Protein AF-A0A955SNY2-F1 (afdb_monomer_lite)

pLDDT: mean 82.23, std 7.43, range [51.84, 90.69]

Structure (mmCIF, N/CA/C/O backbone):
data_AF-A0A955SNY2-F1
#
_entry.id   AF-A0A955SNY2-F1
#
loop_
_atom_site.group_PDB
_atom_site.id
_atom_site.type_symbol
_atom_site.label_atom_id
_atom_site.label_alt_id
_atom_site.label_comp_id
_atom_site.label_asym_id
_atom_site.label_entity_id
_atom_site.label_seq_id
_atom_site.pdbx_PDB_ins_code
_atom_site.Cartn_x
_atom_site.Cartn_y
_atom_site.Cartn_z
_atom_site.occupancy
_atom_site.B_iso_or_equiv
_atom_site.auth_seq_id
_atom_site.auth_comp_id
_atom_site.auth_asym_id
_atom_site.auth_atom_id
_atom_site.pdbx_PDB_model_num
ATOM 1 N N . MET A 1 1 ? -8.411 10.183 -14.499 1.00 56.84 1 MET A N 1
ATOM 2 C CA . MET A 1 1 ? -6.983 9.997 -14.828 1.00 56.84 1 MET A CA 1
ATOM 3 C C . MET A 1 1 ? -6.244 9.990 -13.501 1.00 56.84 1 MET A C 1
ATOM 5 O O . MET A 1 1 ? -6.428 10.933 -12.744 1.00 56.84 1 MET A O 1
ATOM 9 N N . PHE A 1 2 ? -5.574 8.895 -13.143 1.00 73.19 2 PHE A N 1
ATOM 10 C CA . PHE A 1 2 ? -4.923 8.761 -11.836 1.00 73.19 2 PHE A CA 1
ATOM 11 C C . PHE A 1 2 ? -3.601 9.544 -11.855 1.00 73.19 2 PHE A C 1
ATOM 13 O O . PHE A 1 2 ? -2.683 9.145 -12.561 1.00 73.19 2 PHE A O 1
ATOM 20 N N . ASP A 1 3 ? -3.515 10.665 -11.138 1.00 78.50 3 ASP A N 1
ATOM 21 C CA . ASP A 1 3 ? -2.280 11.469 -11.029 1.00 78.50 3 ASP A CA 1
ATOM 22 C C . ASP A 1 3 ? -1.384 10.983 -9.880 1.00 78.50 3 ASP A C 1
ATOM 24 O O . ASP A 1 3 ? -0.155 11.081 -9.913 1.00 78.50 3 ASP A O 1
ATOM 28 N N . SER A 1 4 ? -2.018 10.414 -8.855 1.00 80.31 4 SER A N 1
ATOM 29 C CA . SER A 1 4 ? -1.380 9.986 -7.618 1.00 80.31 4 SER A CA 1
ATOM 30 C C . SER A 1 4 ? -1.019 8.503 -7.603 1.00 80.31 4 SER A C 1
ATOM 32 O O . SER A 1 4 ? -0.462 8.056 -6.609 1.00 80.31 4 SER A O 1
ATOM 34 N N . ILE A 1 5 ? -1.317 7.731 -8.652 1.00 84.19 5 ILE A N 1
ATOM 35 C CA . ILE A 1 5 ? -0.938 6.313 -8.745 1.00 84.19 5 ILE A CA 1
ATOM 36 C C . ILE A 1 5 ? 0.169 6.160 -9.771 1.00 84.19 5 ILE A C 1
ATOM 38 O O . ILE A 1 5 ? 0.004 6.508 -10.937 1.00 84.19 5 ILE A O 1
ATOM 42 N N . VAL A 1 6 ? 1.299 5.629 -9.317 1.00 83.69 6 VAL A N 1
ATOM 43 C CA . VAL A 1 6 ? 2.472 5.367 -10.143 1.00 83.69 6 VAL A CA 1
ATOM 44 C C . VAL A 1 6 ? 2.719 3.866 -10.159 1.00 83.69 6 VAL A C 1
ATOM 46 O O . VAL A 1 6 ? 2.707 3.199 -9.126 1.00 83.69 6 VAL A O 1
ATOM 49 N N . CYS A 1 7 ? 2.950 3.335 -11.353 1.00 78.94 7 CYS A N 1
ATOM 50 C CA . CYS A 1 7 ? 3.407 1.968 -11.555 1.00 78.94 7 CYS A CA 1
ATOM 51 C C . CYS A 1 7 ? 4.826 2.055 -12.105 1.00 78.94 7 CYS A C 1
ATOM 53 O O . CYS A 1 7 ? 5.015 2.338 -13.287 1.00 78.94 7 CYS A O 1
ATOM 55 N N . ASP A 1 8 ? 5.825 1.858 -11.250 1.00 76.94 8 ASP A N 1
ATOM 56 C CA . ASP A 1 8 ? 7.226 1.898 -11.664 1.00 76.94 8 ASP A CA 1
ATOM 57 C C . ASP A 1 8 ? 7.836 0.512 -11.493 1.00 76.94 8 ASP A C 1
ATOM 59 O O . ASP A 1 8 ? 7.838 -0.027 -10.393 1.00 76.94 8 ASP A O 1
ATOM 63 N N . ARG A 1 9 ? 8.376 -0.077 -12.566 1.00 71.31 9 ARG A N 1
ATOM 64 C CA . ARG A 1 9 ? 9.013 -1.408 -12.518 1.00 71.31 9 ARG A CA 1
ATOM 65 C C . ARG A 1 9 ? 10.167 -1.487 -11.518 1.00 71.31 9 ARG A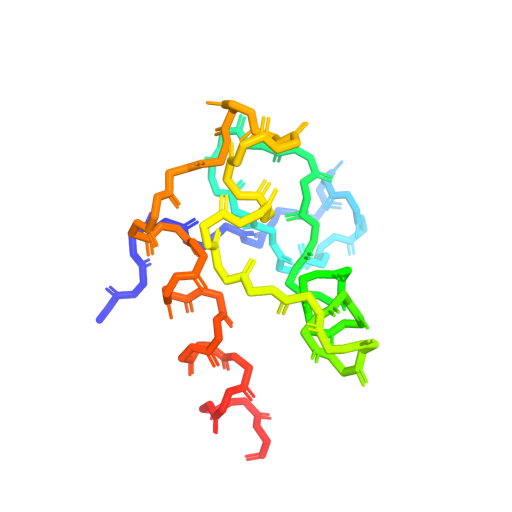 C 1
ATOM 67 O O . ARG A 1 9 ? 10.498 -2.575 -11.067 1.00 71.31 9 ARG A O 1
ATOM 74 N N . LYS A 1 10 ? 10.784 -0.352 -11.176 1.00 71.19 10 LYS A N 1
ATOM 75 C CA . LYS A 1 10 ? 11.875 -0.275 -10.196 1.00 71.19 10 LYS A CA 1
ATOM 76 C C . LYS A 1 10 ? 11.381 -0.198 -8.750 1.00 71.19 10 LYS A C 1
ATOM 78 O O . LYS A 1 10 ? 12.182 -0.370 -7.836 1.00 71.19 10 LYS A O 1
ATOM 83 N N . ILE A 1 11 ? 10.096 0.079 -8.528 1.00 66.06 11 ILE A N 1
ATOM 84 C CA . ILE A 1 11 ? 9.500 0.250 -7.201 1.00 66.06 11 ILE A CA 1
ATOM 85 C C . ILE A 1 11 ? 8.431 -0.824 -7.013 1.00 66.06 11 ILE A C 1
ATOM 87 O O . ILE A 1 11 ? 7.471 -0.893 -7.772 1.00 66.06 11 ILE A O 1
ATOM 91 N N . LEU A 1 12 ? 8.593 -1.669 -5.987 1.00 67.75 12 LEU A N 1
ATOM 92 C CA . LEU A 1 12 ? 7.672 -2.781 -5.711 1.00 67.75 12 LEU A CA 1
ATOM 93 C C . LEU A 1 12 ? 7.454 -3.692 -6.942 1.00 67.75 12 LEU A C 1
ATOM 95 O O . LEU A 1 12 ? 6.346 -4.158 -7.173 1.00 67.75 12 LEU A O 1
ATOM 99 N N . ASP A 1 13 ? 8.491 -3.922 -7.752 1.00 71.75 13 ASP A N 1
ATOM 100 C CA . ASP A 1 13 ? 8.439 -4.802 -8.936 1.00 71.75 13 ASP A CA 1
ATOM 101 C C . ASP A 1 13 ? 7.400 -4.385 -10.006 1.00 71.75 13 ASP A C 1
ATOM 103 O O . ASP A 1 13 ? 6.901 -5.199 -10.779 1.00 71.75 13 ASP A O 1
ATOM 107 N N . GLY A 1 14 ? 7.034 -3.098 -10.068 1.00 74.56 14 GLY A N 1
ATOM 108 C CA . GLY A 1 14 ? 5.980 -2.617 -10.970 1.00 74.56 14 GLY A CA 1
ATOM 109 C C . GLY A 1 14 ? 4.584 -2.630 -10.365 1.00 74.56 14 GLY A C 1
ATOM 110 O O . GLY A 1 14 ? 3.622 -2.317 -11.068 1.00 74.56 14 GLY A O 1
ATOM 111 N N . MET A 1 15 ? 4.451 -2.951 -9.075 1.00 80.00 15 MET A N 1
ATOM 112 C CA . MET A 1 15 ? 3.170 -2.851 -8.391 1.00 80.00 15 MET A CA 1
ATOM 113 C C . MET A 1 15 ? 2.698 -1.388 -8.310 1.00 80.00 15 MET A C 1
ATOM 115 O O . MET A 1 15 ? 3.494 -0.478 -8.037 1.00 80.00 15 MET A O 1
ATOM 119 N N . PRO A 1 16 ? 1.387 -1.152 -8.505 1.00 82.81 16 PRO A N 1
ATOM 120 C CA . PRO A 1 16 ? 0.797 0.171 -8.370 1.00 82.81 16 PRO A CA 1
ATOM 121 C C . PRO A 1 16 ? 0.960 0.661 -6.930 1.00 82.81 16 PRO A C 1
ATOM 123 O O . PRO A 1 16 ? 0.565 -0.021 -5.978 1.00 82.81 16 PRO A O 1
ATOM 126 N N . HIS A 1 17 ? 1.528 1.851 -6.772 1.00 86.81 17 HIS A N 1
ATOM 127 C CA . HIS A 1 17 ? 1.738 2.498 -5.482 1.00 86.81 17 HIS A CA 1
ATOM 128 C C . HIS A 1 17 ? 1.355 3.973 -5.540 1.00 86.81 17 HIS A C 1
ATOM 130 O O . HIS A 1 17 ? 1.256 4.573 -6.614 1.00 86.81 17 HIS A O 1
ATOM 136 N N . VAL A 1 18 ? 1.109 4.562 -4.371 1.00 86.50 18 VAL A N 1
ATOM 137 C CA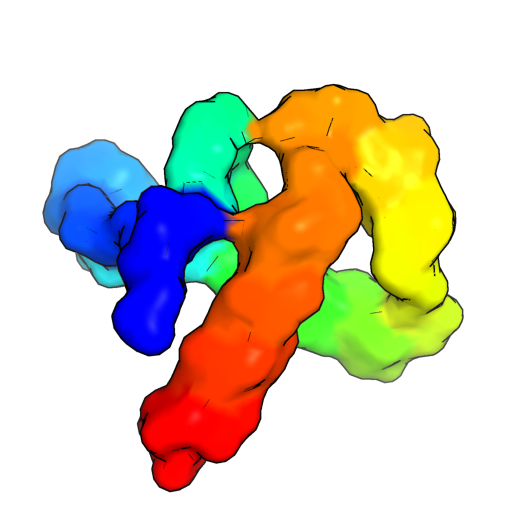 . VAL A 1 18 ? 0.777 5.985 -4.289 1.00 86.50 18 VAL A CA 1
ATOM 138 C C . VAL A 1 18 ? 2.047 6.818 -4.474 1.00 86.50 18 VAL A C 1
ATOM 140 O O . VAL A 1 18 ? 3.057 6.596 -3.807 1.00 86.50 18 VAL A O 1
ATOM 143 N N . LYS A 1 19 ? 1.995 7.784 -5.390 1.00 83.25 19 LYS A N 1
ATOM 144 C CA . LYS A 1 19 ? 3.077 8.701 -5.762 1.00 83.25 19 LYS A CA 1
ATOM 145 C C . LYS A 1 19 ? 3.662 9.374 -4.524 1.00 83.25 19 LYS A C 1
ATOM 147 O O . LYS A 1 19 ? 2.930 9.959 -3.733 1.00 83.25 19 LYS A O 1
ATOM 152 N N . GLY A 1 20 ? 4.983 9.305 -4.377 1.00 77.62 20 GLY A N 1
ATOM 153 C CA . GLY A 1 20 ? 5.685 9.875 -3.222 1.00 77.62 20 GLY A CA 1
ATOM 154 C C . GLY A 1 20 ? 5.695 8.981 -1.979 1.00 77.62 20 GLY A C 1
ATOM 155 O O . GLY A 1 20 ? 6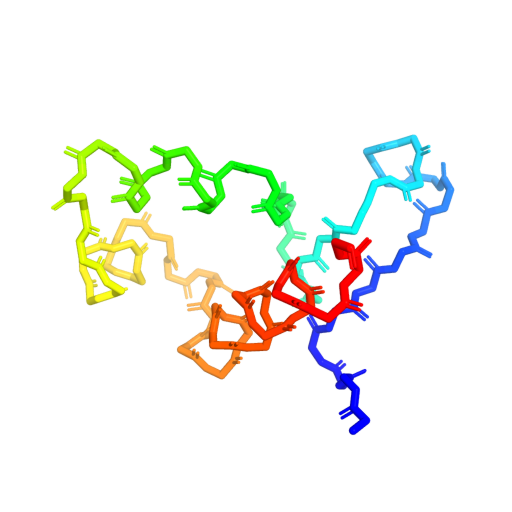.360 9.326 -1.010 1.00 77.62 20 GLY A O 1
ATOM 156 N N . THR A 1 21 ? 5.042 7.818 -2.025 1.00 80.94 21 THR A N 1
ATOM 157 C CA . THR A 1 21 ? 5.071 6.821 -0.948 1.00 80.94 21 THR A CA 1
ATOM 158 C C . THR A 1 21 ? 5.628 5.499 -1.455 1.00 80.94 21 THR A C 1
ATOM 160 O O . THR A 1 21 ? 5.614 5.210 -2.652 1.00 80.94 21 THR A O 1
ATOM 163 N N . ARG A 1 22 ? 6.074 4.645 -0.531 1.00 81.00 22 ARG A N 1
ATOM 164 C CA . ARG A 1 22 ? 6.347 3.225 -0.827 1.00 81.00 22 ARG A CA 1
ATOM 165 C C . ARG A 1 22 ? 5.160 2.322 -0.479 1.00 81.00 22 ARG A C 1
ATOM 167 O O . ARG A 1 22 ? 5.341 1.138 -0.201 1.00 81.00 22 ARG A O 1
ATOM 174 N N . ILE A 1 23 ? 3.947 2.874 -0.486 1.00 82.81 23 ILE A N 1
ATOM 175 C CA . ILE A 1 23 ? 2.725 2.169 -0.104 1.00 82.81 23 ILE A CA 1
ATOM 176 C C . ILE A 1 23 ? 2.001 1.698 -1.365 1.00 82.81 23 ILE A C 1
ATOM 178 O O . ILE A 1 23 ? 1.491 2.493 -2.158 1.00 82.81 23 ILE A O 1
ATOM 182 N N . GLY A 1 24 ? 1.963 0.379 -1.546 1.00 86.56 24 GLY A N 1
ATOM 183 C CA . GLY A 1 24 ? 1.246 -0.259 -2.645 1.00 86.56 24 GLY A CA 1
ATOM 184 C C . GLY A 1 24 ? -0.271 -0.206 -2.462 1.00 86.56 24 GLY A C 1
ATOM 185 O O . GLY A 1 24 ? -0.777 -0.309 -1.343 1.00 86.56 24 GLY A O 1
ATOM 186 N N . VAL A 1 25 ? -1.009 -0.142 -3.573 1.00 87.44 25 VAL A N 1
ATOM 187 C CA . VAL A 1 25 ? -2.485 -0.182 -3.585 1.00 87.44 25 VAL A CA 1
ATOM 188 C C . VAL A 1 25 ? -3.016 -1.430 -2.870 1.00 87.44 25 VAL A C 1
ATOM 190 O O . VAL A 1 25 ? -3.994 -1.355 -2.130 1.00 87.44 25 VAL A O 1
ATOM 193 N N . LYS A 1 26 ? -2.322 -2.568 -3.013 1.00 86.75 26 LYS A N 1
ATOM 194 C CA . LYS A 1 26 ? -2.651 -3.819 -2.315 1.00 86.75 26 LYS A CA 1
ATOM 195 C C . LYS A 1 26 ? -2.656 -3.663 -0.791 1.00 86.75 26 LYS A C 1
ATOM 197 O O . LYS A 1 26 ? -3.595 -4.115 -0.147 1.00 86.75 26 LYS A O 1
ATOM 202 N N . LEU A 1 27 ? -1.650 -2.995 -0.221 1.00 87.25 27 LEU A N 1
ATOM 203 C CA . LEU A 1 27 ? -1.566 -2.798 1.228 1.00 87.25 27 LEU A CA 1
ATOM 204 C C . LEU A 1 27 ? -2.729 -1.935 1.729 1.00 87.25 27 LEU A C 1
ATOM 206 O O . LEU A 1 27 ? -3.331 -2.251 2.750 1.00 87.25 27 LEU A O 1
ATOM 210 N N . LEU A 1 28 ? -3.076 -0.878 0.987 1.00 87.81 28 LEU A N 1
ATOM 211 C CA . LEU A 1 28 ? -4.221 -0.025 1.313 1.00 87.81 28 LEU A CA 1
ATOM 212 C C . LEU A 1 28 ? -5.528 -0.823 1.318 1.00 87.81 28 LEU A C 1
ATOM 214 O O . LEU A 1 28 ? -6.298 -0.719 2.268 1.00 87.81 28 LEU A O 1
ATOM 218 N N . LEU A 1 29 ? -5.755 -1.665 0.308 1.00 86.50 29 LEU A N 1
ATOM 219 C CA . LEU A 1 29 ? -6.916 -2.558 0.257 1.00 86.50 29 LEU A CA 1
ATOM 220 C C . LEU A 1 29 ? -6.944 -3.548 1.422 1.00 86.50 29 LEU A C 1
ATOM 222 O O . LEU A 1 29 ? -8.010 -3.783 1.984 1.00 86.50 29 LEU A O 1
ATOM 226 N N . GLU A 1 30 ? -5.800 -4.116 1.806 1.00 89.19 30 GLU A N 1
ATOM 227 C CA . GLU A 1 30 ? -5.716 -5.012 2.963 1.00 89.19 30 GLU A CA 1
ATOM 228 C C . GLU A 1 30 ? -6.063 -4.290 4.271 1.00 89.19 30 GLU A C 1
ATOM 230 O O . GLU A 1 30 ? -6.791 -4.841 5.095 1.00 89.19 30 GLU A O 1
ATOM 235 N N . LEU A 1 31 ? -5.585 -3.056 4.463 1.00 88.8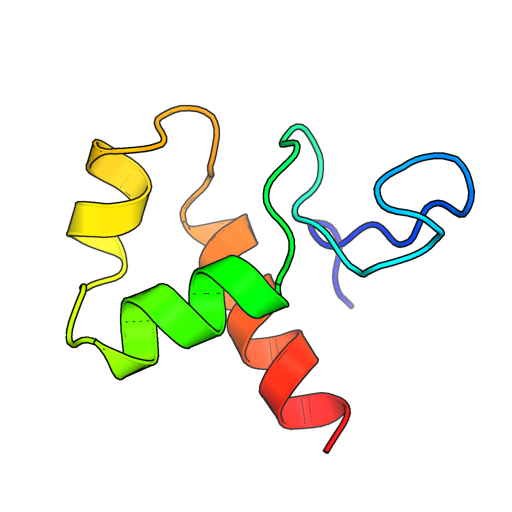8 31 LEU A N 1
ATOM 236 C CA . LEU A 1 31 ? -5.924 -2.239 5.633 1.00 88.88 31 LEU A CA 1
ATOM 237 C C . LEU A 1 31 ? -7.422 -1.915 5.668 1.00 88.88 31 LEU A C 1
ATOM 239 O O . LEU A 1 31 ? -8.072 -2.131 6.689 1.00 88.88 31 LEU A O 1
ATOM 243 N N . LEU A 1 32 ? -7.989 -1.490 4.537 1.00 86.94 32 LEU A N 1
ATOM 244 C CA . LEU A 1 32 ? -9.425 -1.229 4.410 1.00 86.94 32 LEU A CA 1
ATOM 245 C C . LEU A 1 32 ? -10.253 -2.496 4.666 1.00 86.94 32 LEU A C 1
ATOM 247 O O . LEU A 1 32 ? -11.265 -2.445 5.359 1.00 86.94 32 LEU A O 1
ATOM 251 N N . SER A 1 33 ? -9.792 -3.651 4.180 1.00 87.75 33 SER A N 1
ATOM 252 C CA . SER A 1 33 ? -10.441 -4.950 4.412 1.00 87.75 33 SER A CA 1
ATOM 253 C C . SER A 1 33 ? -10.397 -5.374 5.883 1.00 87.75 33 SER A C 1
ATOM 255 O O . SER A 1 33 ? -11.285 -6.086 6.343 1.00 87.75 33 SER A O 1
ATOM 257 N N . LYS A 1 34 ? -9.394 -4.916 6.644 1.00 90.69 34 LYS A N 1
ATOM 258 C CA . LYS A 1 34 ? -9.310 -5.097 8.103 1.00 90.69 34 LYS A CA 1
ATOM 259 C C . LYS A 1 34 ? -10.212 -4.132 8.885 1.00 90.69 34 LYS A C 1
ATOM 261 O O . LYS A 1 34 ? -10.264 -4.231 10.108 1.00 90.69 34 LYS A O 1
ATOM 266 N N . GLY A 1 35 ? -10.921 -3.227 8.208 1.00 88.75 35 GLY A N 1
ATOM 267 C CA . GLY A 1 35 ? -11.791 -2.229 8.828 1.00 88.75 35 GLY A CA 1
ATOM 268 C C . GLY A 1 35 ? -11.084 -0.925 9.201 1.00 88.75 35 GLY A C 1
ATOM 269 O O . GLY A 1 35 ? -11.668 -0.104 9.906 1.00 88.75 35 GLY A O 1
ATOM 270 N N . GLU A 1 36 ? -9.847 -0.704 8.743 1.00 88.88 36 GLU A N 1
ATOM 271 C CA . GLU A 1 36 ? -9.211 0.606 8.895 1.00 88.88 3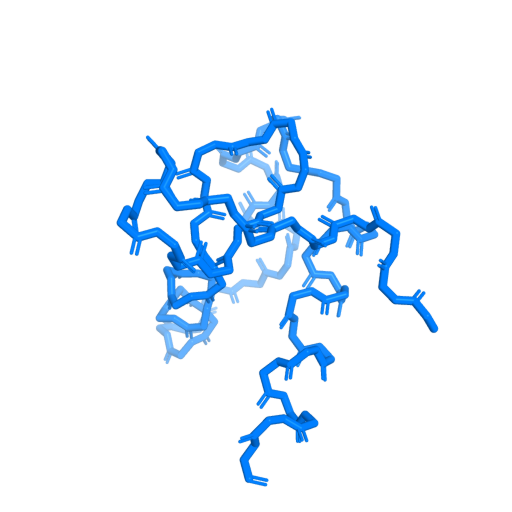6 GLU A CA 1
ATOM 272 C C . GLU A 1 36 ? -9.918 1.639 8.016 1.00 88.88 36 GLU A C 1
ATOM 274 O O . GLU A 1 36 ? -10.325 1.354 6.890 1.00 88.88 36 GLU A O 1
ATOM 279 N N . THR A 1 37 ? -10.039 2.865 8.520 1.00 87.75 37 THR A N 1
ATOM 280 C CA . THR A 1 37 ? -10.614 3.974 7.754 1.00 87.75 37 THR A CA 1
ATOM 281 C C . THR A 1 37 ? -9.525 4.771 7.045 1.00 87.75 37 THR A C 1
ATOM 283 O O . THR A 1 37 ? -8.371 4.789 7.472 1.00 87.75 37 THR A O 1
ATOM 286 N N . ALA A 1 38 ? -9.901 5.480 5.978 1.00 84.44 38 ALA A N 1
ATOM 287 C CA . ALA A 1 38 ? -9.001 6.376 5.252 1.00 84.44 38 ALA A CA 1
ATOM 288 C C . ALA A 1 38 ? -8.278 7.368 6.180 1.00 84.44 38 ALA A C 1
ATOM 290 O O . ALA A 1 38 ? -7.078 7.574 6.033 1.00 84.44 38 ALA A O 1
ATOM 291 N N . ASP A 1 39 ? -8.995 7.921 7.159 1.00 85.25 39 ASP A N 1
ATOM 292 C CA . ASP A 1 39 ? -8.452 8.863 8.138 1.00 85.25 39 ASP A CA 1
ATOM 293 C C . ASP A 1 39 ? -7.371 8.215 9.015 1.00 85.25 39 ASP A C 1
ATOM 295 O O . ASP A 1 39 ? -6.267 8.739 9.137 1.00 85.25 39 ASP A O 1
ATOM 299 N N . THR A 1 40 ? -7.630 7.006 9.525 1.00 87.62 40 THR A N 1
ATOM 300 C CA . THR A 1 40 ? -6.651 6.240 10.311 1.00 87.62 40 THR A CA 1
ATOM 301 C C . THR A 1 40 ? -5.406 5.891 9.497 1.00 87.62 40 THR A C 1
ATOM 303 O O . THR A 1 40 ? -4.287 5.977 10.003 1.00 87.62 40 THR A O 1
ATOM 306 N N . ILE A 1 41 ? -5.583 5.525 8.227 1.00 86.25 41 ILE A N 1
ATOM 307 C CA . ILE A 1 41 ? -4.474 5.185 7.334 1.00 86.25 41 ILE A CA 1
ATOM 308 C C . ILE A 1 41 ? -3.625 6.429 7.049 1.00 86.25 41 ILE A C 1
ATOM 310 O O . ILE A 1 41 ? -2.402 6.361 7.148 1.00 86.25 41 ILE A O 1
ATOM 314 N N . THR A 1 42 ? -4.251 7.573 6.761 1.00 83.44 42 THR A N 1
ATOM 315 C CA . THR A 1 42 ? -3.554 8.855 6.579 1.00 83.44 42 THR A CA 1
ATOM 316 C C . THR A 1 42 ? -2.880 9.330 7.873 1.00 83.44 42 THR A C 1
ATOM 318 O O . THR A 1 42 ? -1.780 9.870 7.822 1.00 83.44 42 THR A O 1
ATOM 321 N N . ALA A 1 43 ? -3.467 9.065 9.044 1.00 85.69 43 ALA A N 1
ATOM 322 C CA . ALA A 1 43 ? -2.852 9.375 10.334 1.00 85.69 43 ALA A CA 1
ATOM 323 C C . ALA A 1 43 ? -1.617 8.501 10.630 1.00 85.69 43 ALA A C 1
ATOM 325 O O . ALA A 1 43 ? -0.627 8.990 11.171 1.00 85.69 43 ALA A O 1
ATOM 326 N N . LYS A 1 44 ? -1.647 7.212 10.260 1.00 85.12 44 LYS A N 1
ATOM 327 C CA . LYS A 1 44 ? -0.503 6.288 10.397 1.00 85.12 44 LYS A CA 1
ATOM 328 C C . LYS A 1 44 ? 0.586 6.532 9.354 1.00 85.12 44 LYS A C 1
ATOM 330 O O . LYS A 1 44 ? 1.757 6.269 9.617 1.00 85.12 44 LYS A O 1
ATOM 335 N N . HIS A 1 45 ? 0.200 7.027 8.183 1.00 83.31 45 HIS A N 1
ATOM 336 C CA . HIS A 1 45 ? 1.084 7.297 7.059 1.00 83.31 45 HIS A CA 1
ATOM 337 C C . HIS A 1 45 ? 0.954 8.764 6.637 1.00 83.31 45 HIS A C 1
ATOM 339 O O . HIS A 1 45 ? 0.266 9.053 5.660 1.00 83.31 45 HIS A O 1
ATOM 345 N N . PRO A 1 46 ? 1.638 9.700 7.321 1.00 78.00 46 PRO A N 1
ATOM 346 C CA . PRO A 1 46 ? 1.580 11.125 6.984 1.00 78.00 46 PRO A CA 1
ATOM 347 C C . PRO A 1 46 ? 2.161 11.446 5.596 1.00 78.00 46 PRO A C 1
ATOM 349 O O . PRO A 1 46 ? 1.891 12.503 5.036 1.00 78.00 46 PRO A O 1
ATOM 352 N N . GLU A 1 47 ? 2.940 10.527 5.017 1.00 80.94 47 GLU A N 1
ATOM 353 C CA . GLU A 1 47 ? 3.400 10.585 3.623 1.00 80.94 47 GLU A CA 1
ATOM 354 C C . GLU A 1 47 ? 2.274 10.336 2.600 1.00 80.94 47 GLU A C 1
ATOM 356 O O . GLU A 1 47 ? 2.404 10.686 1.428 1.00 80.94 47 GLU A O 1
ATOM 361 N N . LEU A 1 48 ? 1.154 9.749 3.031 1.00 83.38 48 LEU A N 1
ATOM 362 C CA . LEU A 1 48 ? 0.022 9.411 2.184 1.00 83.38 48 LEU A CA 1
ATOM 363 C C . LEU A 1 48 ? -1.001 10.548 2.173 1.00 83.38 48 LEU A C 1
ATOM 365 O O . LEU A 1 48 ? -1.674 10.827 3.161 1.00 83.38 48 LEU A O 1
ATOM 369 N N . SER A 1 49 ? -1.199 11.161 1.011 1.00 82.25 49 SER A N 1
ATOM 370 C CA . SER A 1 49 ? -2.291 12.122 0.833 1.00 82.25 49 SER A CA 1
ATOM 371 C C . SER A 1 49 ? -3.647 11.417 0.725 1.00 82.25 49 SER A C 1
ATOM 373 O O . SER A 1 49 ? -3.755 10.371 0.079 1.00 82.25 49 SER A O 1
ATOM 375 N N . MET A 1 50 ? -4.706 12.027 1.275 1.00 83.56 50 MET A N 1
ATOM 376 C CA . MET A 1 50 ? -6.090 11.535 1.131 1.00 83.56 50 MET A CA 1
ATOM 377 C C . MET A 1 50 ? -6.479 11.310 -0.336 1.00 83.56 50 MET A C 1
ATOM 379 O O . MET A 1 50 ? -7.116 10.310 -0.662 1.00 83.56 50 MET A O 1
ATOM 383 N N . GLU A 1 51 ? -6.059 12.212 -1.226 1.00 85.44 51 GLU A N 1
ATOM 384 C CA . GLU A 1 51 ? -6.275 12.093 -2.672 1.00 85.44 51 GLU A CA 1
ATOM 385 C C . GLU A 1 51 ? -5.645 10.805 -3.230 1.00 85.44 51 GLU A C 1
ATOM 387 O O . GLU A 1 51 ? -6.281 10.061 -3.977 1.00 85.44 51 GLU A O 1
ATOM 392 N N . GLY A 1 52 ? -4.417 10.495 -2.803 1.00 85.19 52 GLY A N 1
ATOM 393 C CA . GLY A 1 52 ? -3.684 9.303 -3.221 1.00 85.19 52 GLY A CA 1
ATOM 394 C C . GLY A 1 52 ? -4.354 8.011 -2.767 1.00 85.19 52 GLY A C 1
ATOM 395 O O . GLY A 1 52 ? -4.496 7.083 -3.562 1.00 85.19 52 GLY A O 1
ATOM 396 N N . LEU A 1 53 ? -4.852 7.973 -1.529 1.00 85.88 53 LEU A N 1
ATOM 397 C CA . LEU A 1 53 ? -5.634 6.844 -1.021 1.00 85.88 53 LEU A CA 1
ATOM 398 C C . LEU A 1 53 ? -6.938 6.660 -1.809 1.00 85.88 53 LEU A C 1
ATOM 400 O O . LEU A 1 53 ? -7.283 5.546 -2.200 1.00 85.88 53 LEU A O 1
ATOM 404 N N . ARG A 1 54 ? -7.651 7.751 -2.096 1.00 87.19 54 ARG A N 1
ATOM 405 C CA . ARG A 1 54 ? -8.909 7.701 -2.849 1.00 87.19 54 ARG A CA 1
ATOM 406 C C . ARG A 1 54 ? -8.691 7.205 -4.279 1.00 87.19 54 ARG A C 1
ATOM 408 O O . ARG A 1 54 ? -9.447 6.363 -4.761 1.00 87.19 54 ARG A O 1
ATOM 415 N N . GLN A 1 55 ? -7.636 7.681 -4.939 1.00 89.31 55 GLN A N 1
ATOM 416 C CA . GLN A 1 55 ? -7.251 7.213 -6.268 1.00 89.31 55 GLN A CA 1
ATOM 417 C C . GLN A 1 55 ? -6.774 5.758 -6.261 1.00 89.31 55 GLN A C 1
ATOM 419 O O . GLN A 1 55 ? -7.081 5.040 -7.206 1.00 89.31 55 GLN A O 1
ATOM 424 N N . ALA A 1 56 ? -6.098 5.298 -5.205 1.00 87.31 56 ALA A N 1
ATOM 425 C CA . ALA A 1 56 ? -5.696 3.898 -5.060 1.00 87.31 56 ALA A CA 1
ATOM 426 C C . ALA A 1 56 ? -6.911 2.964 -5.014 1.00 87.31 56 ALA A C 1
ATOM 428 O O . ALA A 1 56 ? -6.943 1.956 -5.718 1.00 87.31 56 ALA A O 1
ATOM 429 N N . ILE A 1 57 ? -7.934 3.331 -4.239 1.00 85.62 57 ILE A N 1
ATOM 430 C CA . ILE A 1 57 ? -9.192 2.576 -4.155 1.00 85.62 57 ILE A CA 1
ATOM 431 C C . ILE A 1 57 ? -9.918 2.584 -5.504 1.00 85.62 57 ILE A C 1
ATOM 433 O O . ILE A 1 57 ? -10.360 1.538 -5.971 1.00 85.62 57 ILE A O 1
ATOM 437 N N . LEU A 1 58 ? -10.016 3.747 -6.157 1.00 88.06 58 LEU A N 1
ATOM 438 C CA . LEU A 1 58 ? -10.631 3.856 -7.485 1.00 88.06 58 LEU A CA 1
ATOM 439 C C . LEU A 1 58 ? -9.884 3.032 -8.537 1.00 88.06 58 LEU A C 1
ATOM 441 O O . LEU A 1 58 ? -10.518 2.403 -9.379 1.00 88.06 58 LEU A O 1
ATOM 445 N N . PHE A 1 59 ? -8.551 3.019 -8.491 1.00 86.81 59 PHE A N 1
ATOM 446 C CA . PHE A 1 59 ? -7.730 2.204 -9.380 1.00 86.81 59 PHE A CA 1
ATOM 447 C C . PHE A 1 59 ? -8.029 0.720 -9.173 1.00 86.81 59 PHE A C 1
ATOM 449 O O . PHE A 1 59 ? -8.303 0.014 -10.137 1.00 86.81 59 PHE A O 1
ATOM 456 N N . ALA A 1 60 ? -8.063 0.268 -7.919 1.00 86.19 60 ALA A N 1
ATOM 457 C CA . ALA A 1 60 ? -8.412 -1.105 -7.584 1.00 86.19 60 ALA A CA 1
ATOM 458 C C . ALA A 1 60 ? -9.810 -1.503 -8.076 1.00 86.19 60 ALA A C 1
ATOM 460 O O . ALA A 1 60 ? -9.970 -2.587 -8.618 1.00 86.19 60 ALA A O 1
ATOM 461 N N . ALA A 1 61 ? -10.802 -0.620 -7.934 1.00 87.25 61 ALA A N 1
ATOM 462 C CA . ALA A 1 61 ? -12.163 -0.869 -8.406 1.00 87.25 61 ALA A CA 1
ATOM 463 C C . ALA A 1 61 ? -12.282 -0.903 -9.942 1.00 87.25 61 ALA A C 1
ATOM 465 O O . ALA A 1 61 ? -13.191 -1.535 -10.465 1.00 87.25 61 ALA A O 1
ATOM 466 N N . CYS A 1 62 ? -11.391 -0.214 -10.659 1.00 84.06 62 CYS A N 1
ATOM 467 C CA . CYS A 1 62 ? -11.406 -0.121 -12.121 1.00 84.06 62 CYS A CA 1
ATOM 468 C C . CYS A 1 62 ? -10.629 -1.260 -12.810 1.00 84.06 62 CYS A C 1
ATOM 470 O O . CYS A 1 62 ? -10.867 -1.542 -13.978 1.00 84.06 62 CYS A O 1
ATOM 472 N N . VAL A 1 63 ? -9.673 -1.880 -12.108 1.00 75.38 63 VAL A N 1
ATOM 473 C CA . VAL A 1 63 ? -8.784 -2.936 -12.637 1.00 75.38 63 VAL A CA 1
ATOM 474 C C . VAL A 1 63 ? -9.338 -4.355 -12.411 1.00 75.38 63 VAL A C 1
ATOM 476 O O . VAL A 1 63 ? -8.735 -5.321 -12.875 1.00 75.38 63 VAL A O 1
ATO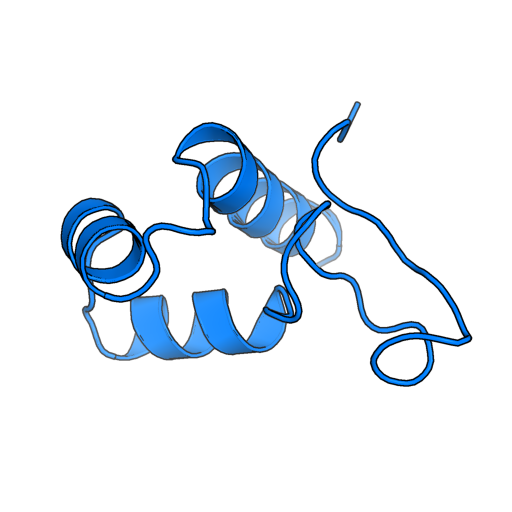M 479 N N . VAL A 1 64 ? -10.476 -4.483 -11.720 1.00 51.84 64 VAL A N 1
ATOM 480 C CA . VAL A 1 64 ? -11.214 -5.751 -11.555 1.00 51.84 64 VAL A CA 1
ATOM 481 C C . VAL A 1 64 ? -11.894 -6.179 -12.851 1.00 51.84 64 VAL A C 1
ATOM 483 O O . VAL A 1 64 ? -12.487 -5.308 -13.525 1.00 51.84 64 VAL A O 1
#

Secondary structure (DSSP, 8-state):
--SSEEE-TTSGGG-EEETTSS-BHHHHHHHHHTT--HHHHHHH-TTS-HHHHHHHHHHHHH--

Foldseek 3Di:
DQPQWDQDCVQPNRAIDGPQDSHGLVNLVVCVVVVDDLVNVCVVPVSDDSSSSVSSVVVVVVVD

Radius of gyration: 10.81 Å; chains: 1; bounding box: 24×18×25 Å

Sequence (64 aa):
MFDSIVCDRKILDGMPHVKGTRIGVKLLLELLSKGETADTITAKHPELSMEGLRQAILFAACVV